Protein AF-A0A849ZWR9-F1 (afdb_monomer)

Sequence (114 aa):
MTVFVQFIVANAPYLYGLIGLLALVLLRSALRTRRERRAAIFPLEKEVALGRVYRLLGQALLLGLIMAGIWALGEFVLPSLQQFQPEATPKPGTLVLIDTPSPTPPPPTATATA

Secondary structure (DSSP, 8-state):
-HHHHHHHHHTHHHHHHHHHHHHHHHHHHHHHHHHHHHH--SHHHHHHHHHHHHHHHHHHHHHHHHHHHHHHIIIIIHHHHHTTS----PPPP----------PPPPPP-----

pLDDT: mean 78.45, std 11.88, range [47.59, 93.56]

Mean predicted aligned error: 14.73 Å

Structure (mmCIF, N/CA/C/O backbone):
data_AF-A0A849ZWR9-F1
#
_entry.id   AF-A0A849ZWR9-F1
#
loop_
_atom_site.group_PDB
_atom_site.id
_atom_site.type_symbol
_atom_site.label_atom_id
_atom_site.label_alt_id
_atom_site.label_comp_id
_atom_site.label_asym_id
_atom_site.label_entity_id
_atom_site.label_seq_id
_atom_site.pdbx_PDB_ins_code
_atom_site.Cartn_x
_atom_site.Cartn_y
_atom_site.Cartn_z
_atom_site.occupancy
_atom_site.B_iso_or_equiv
_atom_site.auth_seq_id
_atom_site.auth_comp_id
_atom_site.auth_asym_id
_atom_site.auth_atom_id
_atom_site.pdbx_PDB_model_num
ATOM 1 N N . MET A 1 1 ? 18.726 -7.826 -15.507 1.00 59.25 1 MET A N 1
ATOM 2 C CA . MET A 1 1 ? 18.048 -6.885 -14.583 1.00 59.25 1 MET A CA 1
ATOM 3 C C . MET A 1 1 ? 16.915 -6.107 -15.249 1.00 59.25 1 MET A C 1
ATOM 5 O O . MET A 1 1 ? 15.912 -5.861 -14.599 1.00 59.25 1 MET A O 1
ATOM 9 N N . THR A 1 2 ? 17.007 -5.792 -16.543 1.00 71.12 2 THR A N 1
ATOM 10 C CA . THR A 1 2 ? 15.955 -5.092 -17.309 1.00 71.12 2 THR A CA 1
ATOM 11 C C . THR A 1 2 ? 14.665 -5.899 -17.495 1.00 71.12 2 THR A C 1
ATOM 13 O O . THR A 1 2 ? 13.577 -5.347 -17.373 1.00 71.12 2 THR A O 1
ATOM 16 N N . VAL A 1 3 ? 14.777 -7.217 -17.699 1.00 77.62 3 VAL A N 1
ATOM 17 C CA . VAL A 1 3 ? 13.630 -8.126 -17.905 1.00 77.62 3 VAL A CA 1
ATOM 18 C C . VAL A 1 3 ? 12.669 -8.136 -16.708 1.00 77.62 3 VAL A C 1
ATOM 20 O O . VAL A 1 3 ? 11.457 -8.112 -16.893 1.00 77.62 3 VAL A O 1
ATOM 23 N N . PHE A 1 4 ? 13.193 -8.104 -15.476 1.00 77.25 4 PHE A N 1
ATOM 24 C CA . PHE A 1 4 ? 12.364 -8.051 -14.265 1.00 77.25 4 PHE A CA 1
ATOM 25 C C . PHE A 1 4 ? 11.567 -6.744 -14.169 1.00 77.25 4 PHE A C 1
ATOM 27 O O . PHE A 1 4 ? 10.383 -6.775 -13.848 1.00 77.25 4 PHE A O 1
ATOM 34 N N . VAL A 1 5 ? 12.189 -5.605 -14.491 1.00 77.88 5 VAL A N 1
ATOM 35 C CA . VAL A 1 5 ? 11.512 -4.297 -14.480 1.00 77.88 5 VAL A CA 1
ATOM 36 C C . VAL A 1 5 ? 10.423 -4.249 -15.552 1.00 77.88 5 VAL A C 1
ATOM 38 O O . VAL A 1 5 ? 9.299 -3.854 -15.261 1.00 77.88 5 VAL A O 1
ATOM 41 N N . GLN A 1 6 ? 10.715 -4.730 -16.763 1.00 77.94 6 GLN A N 1
ATOM 42 C CA . GLN A 1 6 ? 9.729 -4.805 -17.846 1.00 77.94 6 GLN A CA 1
ATOM 43 C C . GLN A 1 6 ? 8.546 -5.714 -17.490 1.00 77.94 6 GLN A C 1
ATOM 45 O O . GLN A 1 6 ? 7.403 -5.357 -17.764 1.00 77.94 6 GLN A O 1
ATOM 50 N N . PHE A 1 7 ? 8.792 -6.845 -16.822 1.00 82.69 7 PHE A N 1
ATOM 51 C CA . PHE A 1 7 ? 7.729 -7.733 -16.350 1.00 82.69 7 PHE A CA 1
ATOM 52 C C . PHE A 1 7 ? 6.834 -7.064 -15.297 1.00 82.69 7 PHE A C 1
ATOM 54 O O . PHE A 1 7 ? 5.611 -7.188 -15.362 1.00 82.69 7 PHE A O 1
ATOM 61 N N . ILE A 1 8 ? 7.423 -6.333 -14.344 1.00 80.50 8 ILE A N 1
ATOM 62 C CA . ILE A 1 8 ? 6.667 -5.599 -13.319 1.00 80.50 8 ILE A CA 1
ATOM 63 C C . ILE A 1 8 ? 5.794 -4.520 -13.965 1.00 80.50 8 ILE A C 1
ATOM 65 O O . ILE A 1 8 ? 4.614 -4.428 -13.637 1.00 80.50 8 ILE A O 1
ATOM 69 N N . VAL A 1 9 ? 6.337 -3.747 -14.912 1.00 78.94 9 VAL A N 1
ATOM 70 C CA . VAL A 1 9 ? 5.573 -2.709 -15.622 1.00 78.94 9 VAL A CA 1
ATOM 71 C C . VAL A 1 9 ? 4.452 -3.321 -16.465 1.00 78.94 9 VAL A C 1
ATOM 73 O O . VAL A 1 9 ? 3.323 -2.843 -16.409 1.00 78.94 9 VAL A O 1
ATOM 76 N N . ALA A 1 10 ? 4.715 -4.408 -17.196 1.00 84.12 10 ALA A N 1
ATOM 77 C CA . ALA A 1 10 ? 3.698 -5.076 -18.011 1.00 84.12 10 ALA A CA 1
ATOM 78 C C . ALA A 1 10 ? 2.512 -5.591 -17.173 1.00 84.12 10 ALA A C 1
ATOM 80 O O . ALA A 1 10 ? 1.372 -5.585 -17.632 1.00 84.12 10 ALA A O 1
ATOM 81 N N 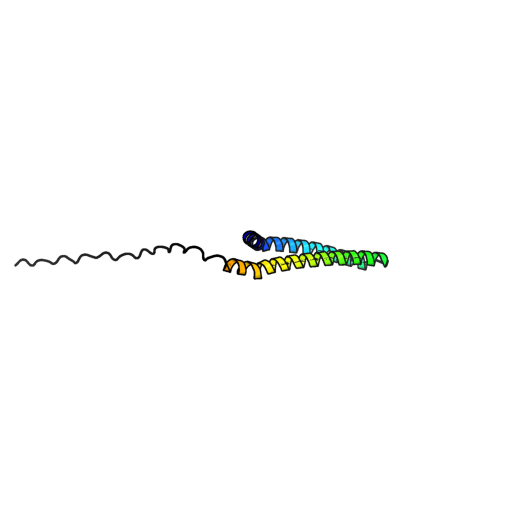. ASN A 1 11 ? 2.771 -5.995 -15.926 1.00 89.31 11 ASN A N 1
ATOM 82 C CA . ASN A 1 11 ? 1.754 -6.474 -14.990 1.00 89.31 11 ASN A CA 1
ATOM 83 C C . ASN A 1 11 ? 1.257 -5.397 -14.009 1.00 89.31 11 ASN A C 1
ATOM 85 O O . ASN A 1 11 ? 0.419 -5.696 -13.154 1.00 89.31 11 ASN A O 1
ATOM 89 N N . ALA A 1 12 ? 1.717 -4.147 -14.130 1.00 83.81 12 ALA A N 1
ATOM 90 C CA . ALA A 1 12 ? 1.308 -3.033 -13.279 1.00 83.81 12 ALA A CA 1
ATOM 91 C C . ALA A 1 12 ? -0.218 -2.901 -13.090 1.00 83.81 12 ALA A C 1
ATOM 93 O O . ALA A 1 12 ? -0.632 -2.733 -11.941 1.00 83.81 12 ALA A O 1
ATOM 94 N N . PRO A 1 13 ? -1.087 -3.040 -14.119 1.00 86.25 13 PRO A N 1
ATOM 95 C CA . PRO A 1 13 ? -2.534 -2.947 -13.907 1.00 86.25 13 PRO A CA 1
ATOM 96 C C . PRO A 1 13 ? -3.075 -4.018 -12.946 1.00 86.25 13 PRO A C 1
ATOM 98 O O . PRO A 1 13 ? -3.937 -3.716 -12.121 1.00 86.25 13 PRO A O 1
ATOM 101 N N . TYR A 1 14 ? -2.538 -5.242 -12.980 1.00 90.19 14 TYR A N 1
ATOM 102 C CA . TYR A 1 14 ? -2.915 -6.295 -12.031 1.00 90.19 14 TYR A CA 1
ATOM 103 C C . TYR A 1 14 ? -2.421 -5.986 -10.615 1.00 90.19 14 TYR A C 1
ATOM 105 O O . TYR A 1 14 ? -3.172 -6.170 -9.654 1.00 90.19 14 TYR A O 1
ATOM 113 N N . LEU A 1 15 ? -1.192 -5.468 -10.475 1.00 88.25 15 LEU A N 1
ATOM 114 C CA . LEU A 1 15 ? -0.672 -5.028 -9.177 1.00 88.25 15 LEU A CA 1
ATOM 115 C C . LEU A 1 15 ? -1.524 -3.897 -8.591 1.00 88.25 15 LEU A C 1
ATOM 117 O O . LEU A 1 15 ? -1.862 -3.939 -7.410 1.00 88.25 15 LEU A O 1
ATOM 121 N N . TYR A 1 16 ? -1.921 -2.920 -9.403 1.00 87.56 16 TYR A N 1
ATOM 122 C CA . TYR A 1 16 ? -2.802 -1.837 -8.974 1.00 87.56 16 TYR A CA 1
ATOM 123 C C . TYR A 1 16 ? -4.191 -2.336 -8.577 1.00 87.56 16 TYR A C 1
ATOM 125 O O . TYR A 1 16 ? -4.723 -1.882 -7.565 1.00 87.56 16 TYR A O 1
ATOM 133 N N . GLY A 1 17 ? -4.747 -3.314 -9.297 1.00 89.19 17 GLY A N 1
ATOM 134 C CA . GLY A 1 17 ? -5.991 -3.978 -8.905 1.00 89.19 17 GLY A CA 1
ATOM 135 C C . GLY A 1 17 ? -5.886 -4.657 -7.535 1.00 89.19 17 GLY A C 1
ATOM 136 O O . GLY A 1 17 ? -6.733 -4.438 -6.666 1.00 89.19 17 GLY A O 1
ATOM 137 N N . LEU A 1 18 ? -4.815 -5.424 -7.305 1.00 91.50 18 LEU A N 1
ATOM 138 C CA . LEU A 1 18 ? -4.554 -6.094 -6.026 1.00 91.50 18 LEU A CA 1
ATOM 139 C C . LEU A 1 18 ? -4.380 -5.085 -4.880 1.00 91.50 18 LEU A C 1
ATOM 141 O O . LEU A 1 18 ? -4.979 -5.242 -3.814 1.00 91.50 18 LEU A O 1
ATOM 145 N N . ILE A 1 19 ? -3.584 -4.035 -5.103 1.00 91.00 19 ILE A N 1
ATOM 146 C CA . ILE A 1 19 ? -3.350 -2.967 -4.127 1.00 91.00 19 ILE A CA 1
ATOM 147 C C . ILE A 1 19 ? -4.653 -2.222 -3.819 1.00 91.00 19 ILE A C 1
ATOM 149 O O . ILE A 1 19 ? -4.955 -1.982 -2.652 1.00 91.00 19 ILE A O 1
ATOM 153 N N . GLY A 1 20 ? -5.461 -1.909 -4.831 1.00 88.81 20 GLY A N 1
ATOM 154 C CA . GLY A 1 20 ? -6.770 -1.287 -4.645 1.00 88.81 20 GLY A CA 1
ATOM 155 C C . GLY A 1 20 ? -7.702 -2.149 -3.791 1.00 88.81 20 GLY A C 1
ATOM 156 O O . GLY A 1 20 ? -8.337 -1.648 -2.863 1.00 88.81 20 GLY A O 1
ATOM 157 N N . LEU A 1 21 ? -7.731 -3.462 -4.032 1.00 92.50 21 LEU A N 1
ATOM 158 C CA . LEU A 1 21 ? -8.538 -4.393 -3.243 1.00 92.50 21 LEU A CA 1
ATOM 159 C C . LEU A 1 21 ? -8.066 -4.470 -1.784 1.00 92.50 21 LEU A C 1
ATOM 161 O O . LEU A 1 21 ? -8.880 -4.392 -0.861 1.00 92.50 21 LEU A O 1
ATOM 165 N N . LEU A 1 22 ? -6.753 -4.545 -1.560 1.00 91.50 22 LEU A N 1
ATOM 166 C CA . LEU A 1 22 ? -6.165 -4.469 -0.221 1.00 91.50 22 LEU A CA 1
ATOM 167 C C . LEU A 1 22 ? -6.528 -3.151 0.471 1.00 91.50 22 LEU A C 1
ATOM 169 O O . LEU A 1 22 ? -6.968 -3.165 1.622 1.00 91.50 22 LEU A O 1
ATOM 173 N N . ALA A 1 23 ? -6.431 -2.022 -0.231 1.00 88.62 23 ALA A N 1
ATOM 174 C CA . ALA A 1 23 ? -6.792 -0.714 0.305 1.00 88.62 23 ALA A CA 1
ATOM 175 C C . ALA A 1 23 ? -8.265 -0.658 0.748 1.00 88.62 23 ALA A C 1
ATOM 177 O O . ALA A 1 23 ? -8.560 -0.104 1.808 1.00 88.62 23 ALA A O 1
ATOM 178 N N . LEU A 1 24 ? -9.187 -1.286 0.008 1.00 91.50 24 LEU A N 1
ATOM 179 C CA . LEU A 1 24 ? -10.598 -1.386 0.403 1.00 91.50 24 LEU A CA 1
ATOM 180 C C . LEU A 1 24 ? -10.791 -2.209 1.683 1.00 91.50 24 LEU A C 1
ATOM 182 O O . LEU A 1 24 ? -11.574 -1.822 2.557 1.00 91.50 24 LEU A O 1
ATOM 186 N N . VAL A 1 25 ? -10.065 -3.320 1.830 1.00 92.12 25 VAL A N 1
ATOM 187 C CA . VAL A 1 25 ? -10.093 -4.136 3.055 1.00 92.12 25 VAL A CA 1
ATOM 188 C C . VAL A 1 25 ? -9.577 -3.329 4.249 1.00 92.12 25 VAL A C 1
ATOM 190 O O . VAL A 1 25 ? -10.222 -3.305 5.305 1.00 92.12 25 VAL A O 1
ATOM 193 N N . LEU A 1 26 ? -8.467 -2.606 4.074 1.00 89.00 26 LEU A N 1
ATOM 194 C CA . LEU A 1 26 ? -7.933 -1.712 5.100 1.00 89.00 26 LEU A CA 1
ATOM 195 C C . LEU A 1 26 ? -8.935 -0.607 5.448 1.00 89.00 26 LEU A C 1
ATOM 197 O O . LEU A 1 26 ? -9.206 -0.385 6.629 1.00 89.00 26 LEU A O 1
ATOM 201 N N . LEU A 1 27 ? -9.556 0.030 4.456 1.00 87.00 27 LEU A N 1
ATOM 202 C CA . LEU A 1 27 ? -10.558 1.070 4.675 1.00 87.00 27 LEU A CA 1
ATOM 203 C C . LEU A 1 27 ? -11.750 0.537 5.478 1.00 87.00 27 LEU A C 1
ATOM 205 O O . LEU A 1 27 ? -12.156 1.148 6.470 1.00 87.00 27 LEU A O 1
ATOM 209 N N . ARG A 1 28 ? -12.271 -0.643 5.121 1.00 90.38 28 ARG A N 1
ATOM 210 C CA . ARG A 1 28 ? -13.344 -1.309 5.874 1.00 90.38 28 ARG A CA 1
ATOM 211 C C . ARG A 1 28 ? -12.935 -1.558 7.328 1.00 90.38 28 ARG A C 1
ATOM 213 O O . ARG A 1 28 ? -13.719 -1.293 8.241 1.00 90.38 28 ARG A O 1
ATOM 220 N N . SER A 1 29 ? -11.715 -2.038 7.560 1.00 87.69 29 SER A N 1
ATOM 221 C CA . SER A 1 29 ? -11.202 -2.295 8.912 1.00 87.69 29 SER A CA 1
ATOM 222 C C . SER A 1 29 ? -11.013 -1.010 9.735 1.00 87.69 29 SER A C 1
ATOM 224 O O . SER A 1 29 ? -11.333 -0.981 10.929 1.00 87.69 29 SER A O 1
ATOM 226 N N . ALA A 1 30 ? -10.596 0.086 9.095 1.00 85.44 30 ALA A N 1
ATOM 227 C CA . ALA A 1 30 ? -10.459 1.391 9.728 1.00 85.44 30 ALA A CA 1
ATOM 228 C C . ALA A 1 30 ? -11.826 1.965 10.127 1.00 85.44 30 ALA A C 1
ATOM 230 O O . ALA A 1 30 ? -11.989 2.465 11.242 1.00 85.44 30 ALA A O 1
ATOM 231 N N . LEU A 1 31 ? -12.838 1.836 9.260 1.00 86.44 31 LEU A N 1
ATOM 232 C CA . LEU A 1 31 ? -14.213 2.242 9.563 1.00 86.44 31 LEU A CA 1
ATOM 233 C C . LEU A 1 31 ? -14.798 1.448 10.735 1.00 86.44 31 LEU A C 1
ATOM 235 O O . LEU A 1 31 ? -15.434 2.035 11.612 1.00 86.44 31 LEU A O 1
ATOM 239 N N . ARG A 1 32 ? -14.552 0.134 10.789 1.00 86.69 32 ARG A N 1
ATOM 240 C CA . ARG A 1 32 ? -14.978 -0.711 11.912 1.00 86.69 32 ARG A CA 1
ATOM 241 C C . ARG A 1 32 ? -14.323 -0.271 13.222 1.00 86.69 32 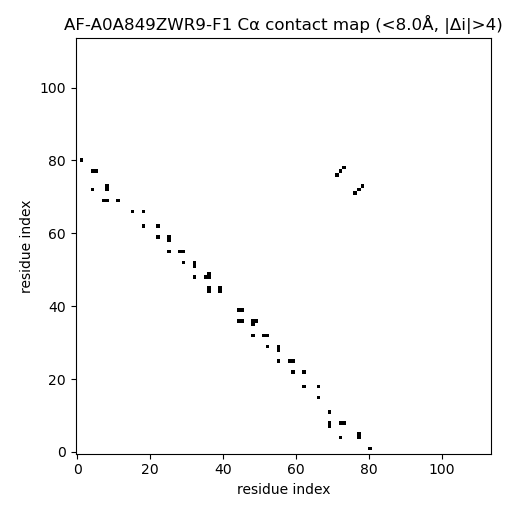ARG A C 1
ATOM 243 O O . ARG A 1 32 ? -15.034 0.010 14.180 1.00 86.69 32 ARG A O 1
ATOM 250 N N . THR A 1 33 ? -13.001 -0.109 13.233 1.00 83.31 33 THR A N 1
ATOM 251 C CA . THR A 1 33 ? -12.258 0.342 14.424 1.00 83.31 33 THR A CA 1
ATOM 252 C C . THR A 1 33 ? -12.715 1.735 14.883 1.00 83.31 33 THR A C 1
ATOM 254 O O . THR A 1 33 ? -12.835 1.997 16.078 1.00 83.31 33 THR A O 1
ATOM 257 N N . ARG A 1 34 ? -13.053 2.638 13.949 1.00 79.81 34 ARG A N 1
ATOM 258 C CA . ARG A 1 34 ? -13.640 3.949 14.278 1.00 79.81 34 ARG A CA 1
ATOM 259 C C . ARG A 1 34 ? -14.994 3.836 14.979 1.00 79.81 34 ARG A C 1
ATOM 261 O O . ARG A 1 34 ? -15.259 4.631 15.879 1.00 79.81 34 ARG A O 1
ATOM 268 N N . ARG A 1 35 ? -15.847 2.888 14.572 1.00 84.19 35 ARG A N 1
ATOM 269 C CA . ARG A 1 35 ? -17.137 2.625 15.234 1.00 84.19 35 ARG A CA 1
ATOM 270 C C . ARG A 1 35 ? -16.929 2.043 16.631 1.00 84.19 35 ARG A C 1
ATOM 272 O O . ARG A 1 35 ? -17.531 2.545 17.571 1.00 84.19 35 ARG A O 1
ATOM 279 N N . GLU A 1 36 ? -16.019 1.080 16.771 1.00 81.44 36 GLU A N 1
ATOM 280 C CA . GLU A 1 36 ? -15.646 0.482 18.064 1.00 81.44 36 GLU A CA 1
ATOM 281 C C . GLU A 1 36 ? -15.137 1.555 19.047 1.00 81.44 36 GLU A C 1
ATOM 283 O O . GLU A 1 36 ? -15.613 1.639 20.175 1.00 81.44 36 GLU A O 1
ATOM 288 N N . ARG A 1 37 ? -14.282 2.484 18.595 1.00 76.62 37 ARG A N 1
ATOM 289 C CA . ARG A 1 37 ? -13.798 3.604 19.425 1.00 76.62 37 ARG A CA 1
ATOM 290 C C . ARG A 1 37 ? -14.910 4.554 19.893 1.00 76.62 37 ARG A C 1
ATOM 292 O O . ARG A 1 37 ? -14.786 5.134 20.967 1.00 76.62 37 ARG A O 1
ATOM 299 N N . ARG A 1 38 ? -15.965 4.759 19.092 1.00 79.56 38 ARG A N 1
ATOM 300 C CA . ARG A 1 38 ? -17.117 5.603 19.472 1.00 79.56 38 ARG A CA 1
ATOM 301 C C . ARG A 1 38 ? -18.032 4.921 20.491 1.00 79.56 38 ARG A C 1
ATOM 303 O O . ARG A 1 38 ? -18.671 5.627 21.258 1.00 79.56 38 ARG A O 1
ATOM 310 N N . ALA A 1 39 ? -18.091 3.591 20.483 1.00 82.19 39 ALA A N 1
ATOM 311 C CA . ALA A 1 39 ? -18.900 2.807 21.414 1.00 82.19 39 ALA A CA 1
ATOM 312 C C . ALA A 1 39 ? -18.196 2.539 22.759 1.00 82.19 39 ALA A C 1
ATOM 314 O O . ALA A 1 39 ? -18.864 2.205 23.731 1.00 82.19 39 ALA A O 1
ATOM 315 N N . ALA A 1 40 ? -16.869 2.692 22.823 1.00 81.06 40 ALA A N 1
ATOM 316 C CA . ALA A 1 40 ? -16.083 2.445 24.029 1.00 81.06 40 ALA A CA 1
ATOM 317 C C . ALA A 1 40 ? -16.389 3.457 25.149 1.00 81.06 40 ALA A C 1
ATOM 319 O O . ALA A 1 40 ? -16.185 4.670 24.993 1.00 81.06 40 ALA A O 1
ATOM 320 N N . ILE A 1 41 ? -16.824 2.940 26.299 1.00 81.62 41 ILE A N 1
ATOM 321 C CA . ILE A 1 41 ? -17.125 3.725 27.506 1.00 81.62 41 ILE A CA 1
ATOM 322 C C . ILE A 1 41 ? -15.858 3.883 28.357 1.00 81.62 41 ILE A C 1
ATOM 324 O O . ILE A 1 41 ? -15.608 4.962 28.897 1.00 81.62 41 ILE A O 1
ATOM 328 N N . PHE A 1 42 ? -15.005 2.855 28.406 1.00 88.06 42 PHE A N 1
ATOM 329 C CA . PHE A 1 42 ? -13.791 2.859 29.218 1.00 88.06 42 PHE A CA 1
ATOM 330 C C . PHE A 1 42 ? -12.576 3.442 28.473 1.00 88.06 42 PHE A C 1
ATOM 332 O O . PHE A 1 42 ? -12.398 3.211 27.273 1.00 88.06 42 PHE A O 1
ATOM 339 N N . PRO A 1 43 ? -11.689 4.177 29.169 1.00 82.44 43 PRO A N 1
ATOM 340 C CA . PRO A 1 43 ? -10.483 4.745 28.565 1.00 82.44 43 PRO A CA 1
ATOM 341 C C . PRO A 1 43 ? -9.490 3.670 28.092 1.00 82.44 43 PRO A C 1
ATOM 343 O O . PRO A 1 43 ? -8.884 3.839 27.036 1.00 82.44 43 PRO A O 1
ATOM 346 N N . LEU A 1 44 ? -9.395 2.534 28.794 1.00 85.31 44 LEU A N 1
ATOM 347 C CA . LEU A 1 44 ? -8.493 1.433 28.430 1.00 85.31 44 LEU A CA 1
ATOM 348 C C . LEU A 1 44 ? -8.838 0.825 27.055 1.00 85.31 44 LEU A C 1
ATOM 350 O O . LEU A 1 44 ? -7.963 0.543 26.239 1.00 85.31 44 LEU A O 1
ATOM 354 N N . GLU A 1 45 ? -10.130 0.694 26.747 1.00 83.50 45 GLU A N 1
ATOM 355 C CA . GLU A 1 45 ? -10.602 0.209 25.443 1.00 83.50 45 GLU A CA 1
ATOM 356 C C . GLU A 1 45 ? -10.264 1.190 24.310 1.00 83.50 45 GLU A C 1
ATOM 358 O O . GLU A 1 45 ? -9.959 0.781 23.184 1.00 83.50 45 GLU A O 1
ATOM 363 N N . LYS A 1 46 ? -10.268 2.499 24.604 1.00 80.19 46 LYS A N 1
ATOM 364 C CA . LYS A 1 46 ? -9.902 3.542 23.635 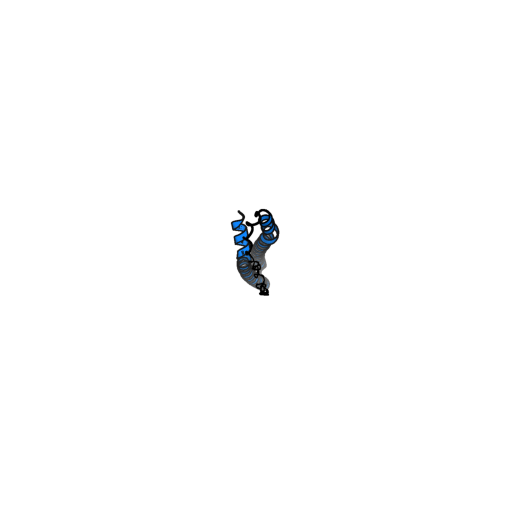1.00 80.19 46 LYS A CA 1
ATOM 365 C C . LYS A 1 46 ? -8.420 3.488 23.269 1.00 80.19 46 LYS A C 1
ATOM 367 O O . LYS A 1 46 ? -8.100 3.731 22.104 1.00 80.19 46 LYS A O 1
ATOM 372 N N . GLU A 1 47 ? -7.537 3.155 24.209 1.00 83.19 47 GLU A N 1
ATOM 373 C CA . GLU A 1 47 ? -6.101 2.989 23.940 1.00 83.19 47 GLU A CA 1
ATOM 374 C C . GLU A 1 47 ? -5.815 1.758 23.075 1.00 83.19 47 GLU A C 1
ATOM 376 O O . GLU A 1 47 ? -5.089 1.851 22.082 1.00 83.19 47 GLU A O 1
ATOM 381 N N . VAL A 1 48 ? -6.465 0.627 23.361 1.00 83.81 48 VAL A N 1
ATOM 382 C CA . VAL A 1 48 ? -6.350 -0.581 22.526 1.00 83.81 48 VAL A CA 1
ATOM 383 C C . VAL A 1 48 ? -6.852 -0.312 21.101 1.00 83.81 48 VAL A C 1
ATOM 385 O O . VAL A 1 48 ? -6.212 -0.705 20.119 1.00 83.81 48 VAL A O 1
ATOM 388 N N . ALA A 1 49 ? -7.966 0.414 20.964 1.00 81.38 49 ALA A N 1
ATOM 389 C CA . ALA A 1 49 ? -8.481 0.827 19.662 1.00 81.38 49 ALA A CA 1
ATOM 390 C C . ALA A 1 49 ? -7.510 1.770 18.926 1.00 81.38 49 ALA A C 1
ATOM 392 O O . ALA A 1 49 ? -7.338 1.633 17.714 1.00 81.38 49 ALA A O 1
ATOM 393 N N . LEU A 1 50 ? -6.840 2.690 19.631 1.00 81.94 50 LEU A N 1
ATOM 394 C CA . LEU A 1 50 ? -5.815 3.567 19.051 1.00 81.94 50 LEU A CA 1
ATOM 395 C C . LEU A 1 50 ? -4.615 2.777 18.521 1.00 81.94 50 LEU A C 1
ATOM 397 O O . LEU A 1 50 ? -4.216 2.995 17.378 1.00 81.94 50 LEU A O 1
ATOM 401 N N . GLY A 1 51 ? -4.092 1.813 19.283 1.00 84.56 51 GLY A N 1
ATOM 402 C CA . GLY A 1 51 ? -3.007 0.941 18.817 1.00 84.56 51 GLY A CA 1
ATOM 403 C C . GLY A 1 51 ? -3.373 0.193 17.529 1.00 84.56 51 GLY A C 1
ATOM 404 O O . GLY A 1 51 ? -2.579 0.106 16.588 1.00 84.56 51 GLY A O 1
ATOM 405 N N . ARG A 1 52 ? -4.625 -0.271 17.430 1.00 85.19 52 ARG A N 1
ATOM 406 C CA . ARG A 1 52 ? -5.148 -0.915 16.217 1.00 85.19 52 ARG A CA 1
ATOM 407 C C . ARG A 1 52 ? -5.240 0.065 15.038 1.00 85.19 52 ARG A C 1
ATOM 409 O O . ARG A 1 52 ? -4.889 -0.314 13.923 1.00 85.19 52 ARG A O 1
ATOM 416 N N . VAL A 1 53 ? -5.631 1.322 15.270 1.00 84.62 53 VAL A N 1
ATOM 417 C CA . VAL A 1 53 ? -5.635 2.377 14.237 1.00 84.62 53 VAL A CA 1
ATOM 418 C C . VAL A 1 53 ? -4.225 2.669 13.723 1.00 84.62 53 VAL A C 1
ATOM 420 O O . VAL A 1 53 ? -4.043 2.722 12.510 1.00 84.62 53 VAL A O 1
ATOM 423 N N . TYR A 1 54 ? -3.227 2.812 14.600 1.00 85.75 54 TYR A N 1
ATOM 424 C CA . TYR A 1 54 ? -1.841 3.056 14.175 1.00 85.75 54 TYR A CA 1
ATOM 425 C C . TYR A 1 54 ? -1.295 1.922 13.311 1.00 85.75 54 TYR A C 1
ATOM 427 O O . TYR A 1 54 ? -0.652 2.171 12.293 1.00 85.75 54 TYR A O 1
ATOM 435 N N . ARG A 1 55 ? -1.609 0.671 13.661 1.00 88.06 55 ARG A N 1
ATOM 436 C CA . ARG A 1 55 ? -1.200 -0.488 12.863 1.00 88.06 55 ARG A CA 1
ATOM 437 C C . ARG A 1 55 ? -1.843 -0.486 11.473 1.00 88.06 55 ARG A C 1
ATOM 439 O O . ARG A 1 55 ? -1.154 -0.734 10.489 1.00 88.06 55 ARG A O 1
ATOM 446 N N . LEU A 1 56 ? -3.136 -0.166 11.384 1.00 88.69 56 LEU A N 1
ATOM 447 C CA . LEU A 1 56 ? -3.836 -0.021 10.102 1.00 88.69 56 LEU A CA 1
ATOM 448 C C . LEU A 1 56 ? -3.270 1.132 9.266 1.00 88.69 56 LEU A C 1
ATOM 450 O O . LEU A 1 56 ? -3.118 0.991 8.055 1.00 88.69 56 LEU A O 1
ATOM 454 N N . LEU A 1 57 ? -2.917 2.248 9.906 1.00 88.25 57 LEU A N 1
ATOM 455 C CA . LEU A 1 57 ? -2.289 3.384 9.238 1.00 88.25 57 LEU A CA 1
ATOM 456 C C . LEU A 1 57 ? -0.908 3.015 8.683 1.00 88.25 57 LEU A C 1
ATOM 458 O O . LEU A 1 57 ? -0.616 3.327 7.534 1.00 88.25 57 LEU A O 1
ATOM 462 N N . GLY A 1 58 ? -0.091 2.298 9.458 1.00 89.62 58 GLY A N 1
ATOM 463 C CA . GLY A 1 58 ? 1.209 1.801 9.003 1.00 89.62 58 GLY A CA 1
ATOM 464 C C . GLY A 1 58 ? 1.087 0.866 7.797 1.00 89.62 58 GLY A C 1
ATOM 465 O O . GLY A 1 58 ? 1.827 1.013 6.828 1.00 89.62 58 GLY A O 1
ATOM 466 N N . GLN A 1 59 ? 0.107 -0.043 7.806 1.00 91.12 59 GLN A N 1
ATOM 467 C CA . GLN A 1 59 ? -0.166 -0.912 6.656 1.00 91.12 59 GLN A CA 1
ATOM 468 C C . GLN A 1 59 ? -0.624 -0.117 5.424 1.00 91.12 59 GLN A C 1
ATOM 470 O O . GLN A 1 59 ? -0.178 -0.406 4.317 1.00 91.12 59 GLN A O 1
ATOM 475 N N . ALA A 1 60 ? -1.475 0.898 5.604 1.00 88.38 60 ALA A N 1
ATOM 476 C CA . ALA A 1 60 ? -1.927 1.754 4.509 1.00 88.38 60 ALA A CA 1
ATOM 477 C C . ALA A 1 60 ? -0.777 2.578 3.909 1.00 88.38 60 ALA A C 1
ATOM 479 O O . ALA A 1 60 ? -0.671 2.679 2.689 1.00 88.38 60 ALA A O 1
ATOM 480 N N . LEU A 1 61 ? 0.109 3.118 4.751 1.00 90.31 61 LEU A N 1
ATOM 481 C CA . LEU A 1 61 ? 1.305 3.840 4.313 1.00 90.31 61 LEU A CA 1
ATOM 482 C C . LEU A 1 61 ? 2.263 2.934 3.540 1.00 90.31 61 LEU A C 1
ATOM 484 O O . LEU A 1 61 ? 2.725 3.324 2.472 1.00 90.31 61 LEU A O 1
ATOM 488 N N . LEU A 1 62 ? 2.523 1.720 4.035 1.00 93.38 62 LEU A N 1
ATOM 489 C CA . LEU A 1 62 ? 3.354 0.740 3.333 1.00 93.38 62 LEU A CA 1
ATOM 490 C C . LEU A 1 62 ? 2.775 0.420 1.950 1.00 93.38 62 LEU A C 1
ATOM 492 O O . LEU A 1 62 ? 3.494 0.411 0.956 1.00 93.38 62 LEU A O 1
ATOM 496 N N . LEU A 1 63 ? 1.464 0.192 1.883 1.00 92.50 63 LEU A N 1
ATOM 497 C CA . LEU A 1 63 ? 0.781 -0.104 0.632 1.00 92.50 63 LEU A CA 1
ATOM 498 C C . LEU A 1 63 ? 0.860 1.076 -0.353 1.00 92.50 63 LEU A C 1
ATOM 500 O O . LEU A 1 63 ? 1.127 0.875 -1.537 1.00 92.50 63 LEU A O 1
ATOM 504 N N . GLY A 1 64 ? 0.704 2.307 0.142 1.00 89.88 64 GLY A N 1
ATOM 505 C CA . GLY A 1 64 ? 0.904 3.527 -0.642 1.00 89.88 64 GLY A CA 1
ATOM 506 C C . GLY A 1 64 ? 2.344 3.691 -1.138 1.00 89.88 64 GLY A C 1
ATOM 507 O O . GLY A 1 64 ? 2.552 4.069 -2.287 1.00 89.88 64 GLY A O 1
ATOM 508 N N . LEU A 1 65 ? 3.339 3.342 -0.318 1.00 93.56 65 LEU A N 1
ATOM 509 C CA . LEU A 1 65 ? 4.751 3.367 -0.706 1.00 93.56 65 LEU A CA 1
ATOM 510 C C . LEU A 1 65 ? 5.035 2.382 -1.848 1.00 93.56 65 LEU A C 1
ATOM 512 O O . LEU A 1 65 ? 5.716 2.731 -2.808 1.00 93.56 65 LEU A O 1
ATOM 516 N N . ILE A 1 66 ? 4.478 1.170 -1.772 1.00 91.44 66 ILE A N 1
ATOM 517 C CA . ILE A 1 66 ? 4.594 0.166 -2.839 1.00 91.44 66 ILE A CA 1
ATOM 518 C C . ILE A 1 66 ? 3.972 0.700 -4.133 1.00 91.44 66 ILE A C 1
ATOM 520 O O . ILE A 1 66 ? 4.592 0.620 -5.192 1.00 91.44 66 ILE A O 1
ATOM 524 N N . MET A 1 67 ? 2.781 1.297 -4.044 1.00 89.12 67 MET A N 1
ATOM 525 C CA . MET A 1 67 ? 2.095 1.918 -5.181 1.00 89.12 67 MET A CA 1
ATOM 526 C C . MET A 1 67 ? 2.962 2.993 -5.853 1.00 89.12 67 MET A C 1
ATOM 528 O O . MET A 1 67 ? 3.148 2.974 -7.071 1.00 89.12 67 MET A O 1
ATOM 532 N N . ALA A 1 68 ? 3.526 3.897 -5.048 1.00 89.12 68 ALA A N 1
ATOM 533 C CA . ALA A 1 68 ? 4.408 4.962 -5.512 1.00 89.12 68 ALA A CA 1
ATOM 534 C C . ALA A 1 68 ? 5.697 4.408 -6.136 1.00 89.12 68 ALA A C 1
ATOM 536 O O . ALA A 1 68 ? 6.144 4.908 -7.164 1.00 89.12 68 ALA A O 1
ATOM 537 N N . GLY A 1 69 ? 6.260 3.340 -5.563 1.00 89.38 69 GLY A N 1
ATOM 538 C CA . GLY A 1 69 ? 7.433 2.658 -6.105 1.00 89.38 69 GLY A CA 1
ATOM 539 C C . GLY A 1 69 ? 7.183 2.060 -7.491 1.00 89.38 69 GLY A C 1
ATOM 540 O O . GLY A 1 69 ? 8.000 2.251 -8.388 1.00 89.38 69 GLY A O 1
ATOM 541 N N . ILE A 1 70 ? 6.041 1.394 -7.698 1.00 87.88 70 ILE A N 1
ATOM 542 C CA . ILE A 1 70 ? 5.660 0.838 -9.011 1.00 87.88 70 ILE A CA 1
ATOM 543 C C . ILE A 1 70 ? 5.516 1.957 -10.047 1.00 87.88 70 ILE A C 1
ATOM 545 O O . ILE A 1 70 ? 6.002 1.824 -11.169 1.00 87.88 70 ILE A O 1
ATOM 549 N N . TRP A 1 71 ? 4.884 3.069 -9.667 1.00 87.81 71 TRP A N 1
ATOM 550 C CA . TRP A 1 71 ? 4.756 4.230 -10.546 1.00 87.81 71 TRP A CA 1
ATOM 551 C C . TRP A 1 71 ? 6.126 4.832 -10.903 1.00 87.81 71 TRP A C 1
ATOM 553 O O . TRP A 1 71 ? 6.418 5.036 -12.078 1.00 87.81 71 TRP A O 1
ATOM 563 N N . ALA A 1 72 ? 7.007 5.019 -9.916 1.00 86.81 72 ALA A N 1
ATOM 564 C CA . ALA A 1 72 ? 8.352 5.549 -10.139 1.00 86.81 72 ALA A CA 1
ATOM 565 C C . ALA A 1 72 ? 9.219 4.629 -11.022 1.00 86.81 72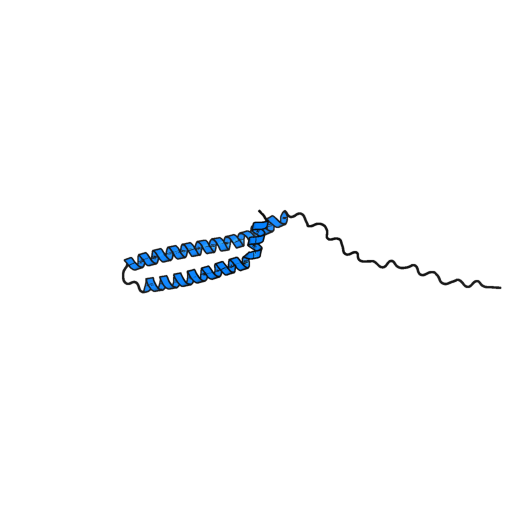 ALA A C 1
ATOM 567 O O . ALA A 1 72 ? 10.009 5.108 -11.834 1.00 86.81 72 ALA A O 1
ATOM 568 N N . LEU A 1 73 ? 9.059 3.306 -10.899 1.00 85.75 73 LEU A N 1
ATOM 569 C CA . LEU A 1 73 ? 9.701 2.327 -11.783 1.00 85.75 73 LEU A CA 1
ATOM 570 C C . LEU A 1 73 ? 9.263 2.509 -13.245 1.00 85.75 73 LEU A C 1
ATOM 572 O O . LEU A 1 73 ? 10.105 2.468 -14.142 1.00 85.75 73 LEU A O 1
ATOM 576 N N . GLY A 1 74 ? 7.969 2.729 -13.486 1.00 81.94 74 GLY A N 1
ATOM 577 C CA . GLY A 1 74 ? 7.445 2.994 -14.826 1.00 81.94 74 GLY A CA 1
ATOM 578 C C . GLY A 1 74 ? 7.945 4.316 -15.406 1.00 81.94 74 GLY A C 1
ATOM 579 O O . GLY A 1 74 ? 8.408 4.340 -16.541 1.00 81.94 74 GLY A O 1
ATOM 580 N N . GLU A 1 75 ? 7.900 5.388 -14.616 1.00 86.06 75 GLU A N 1
ATOM 581 C CA . GLU A 1 75 ? 8.185 6.746 -15.095 1.00 86.06 75 GLU A CA 1
ATOM 582 C C . GLU A 1 75 ? 9.683 7.029 -15.261 1.00 86.06 75 GLU A C 1
ATOM 584 O O . GLU A 1 75 ? 10.095 7.634 -16.243 1.00 86.06 75 GLU A O 1
ATOM 589 N N . PHE A 1 76 ? 10.528 6.587 -14.324 1.00 84.44 76 PHE A N 1
ATOM 590 C CA . PHE A 1 76 ? 11.948 6.958 -14.326 1.00 84.44 76 PHE A CA 1
ATOM 591 C C . PHE A 1 76 ? 12.857 5.839 -14.837 1.00 84.44 76 PHE A C 1
ATOM 593 O O . PHE A 1 76 ? 13.830 6.092 -15.552 1.00 84.44 76 PHE A O 1
ATOM 600 N N . VAL A 1 77 ? 12.564 4.586 -14.478 1.00 81.19 77 VAL A N 1
ATOM 601 C CA . VAL A 1 77 ? 13.477 3.467 -14.758 1.00 81.19 77 VAL A CA 1
ATOM 602 C C . VAL A 1 77 ? 13.256 2.927 -16.166 1.00 81.19 77 VAL A C 1
ATOM 604 O O . VAL A 1 77 ? 14.223 2.711 -16.891 1.00 81.19 77 VAL A O 1
ATOM 607 N N . LEU A 1 78 ? 12.006 2.741 -16.590 1.00 78.56 78 LEU A N 1
ATOM 608 C CA . LEU A 1 78 ? 11.701 2.195 -17.912 1.00 78.56 78 LEU A CA 1
ATOM 609 C C . LEU A 1 78 ? 12.267 3.016 -19.091 1.00 78.56 78 LEU A C 1
ATOM 611 O O . LEU A 1 78 ? 12.928 2.402 -19.934 1.00 78.56 78 LEU A O 1
ATOM 615 N N . PRO A 1 79 ? 12.092 4.352 -19.169 1.00 78.38 79 PRO A N 1
A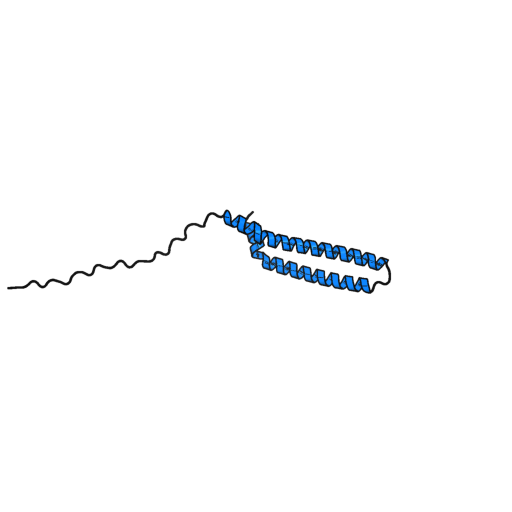TOM 616 C CA . PRO A 1 79 ? 12.651 5.129 -20.278 1.00 78.38 79 PRO A CA 1
ATOM 617 C C . PRO A 1 79 ? 14.181 5.128 -20.267 1.00 78.38 79 PRO A C 1
ATOM 619 O O . PRO A 1 79 ? 14.799 4.984 -21.321 1.00 78.38 79 PRO A O 1
ATOM 622 N N . SER A 1 80 ? 14.799 5.168 -19.082 1.00 77.94 80 SER A N 1
ATOM 623 C CA . SER A 1 80 ? 16.255 5.043 -18.941 1.00 77.94 80 SER A CA 1
ATOM 624 C C . SER A 1 80 ? 16.767 3.718 -19.514 1.00 77.94 80 SER A C 1
ATOM 626 O O . SER A 1 80 ? 17.823 3.678 -20.129 1.00 77.94 80 SER A O 1
ATOM 628 N N . LEU A 1 81 ? 16.016 2.620 -19.367 1.00 72.50 81 LEU A N 1
ATOM 629 C CA . LEU A 1 81 ? 16.396 1.315 -19.918 1.00 72.50 81 LEU A CA 1
ATOM 630 C C . LEU A 1 81 ? 16.195 1.204 -21.437 1.00 72.50 81 LEU A C 1
ATOM 632 O O . LEU A 1 81 ? 16.920 0.447 -22.082 1.00 72.50 81 LEU A O 1
ATOM 636 N N . GLN A 1 82 ? 15.231 1.930 -22.008 1.00 68.88 82 GLN A N 1
ATOM 637 C CA . GLN A 1 82 ? 14.987 1.955 -23.456 1.00 68.88 82 GLN A CA 1
ATOM 638 C C . GLN A 1 82 ? 16.075 2.726 -24.211 1.00 68.88 82 GLN A C 1
ATOM 640 O O . GLN A 1 82 ? 16.421 2.343 -25.323 1.00 68.88 82 GLN A O 1
ATOM 645 N N . GLN A 1 83 ? 16.680 3.742 -23.589 1.00 65.56 83 GLN A N 1
ATOM 646 C CA . GLN A 1 83 ? 17.792 4.506 -24.171 1.00 65.56 83 GLN A CA 1
ATOM 647 C C . GLN A 1 83 ? 19.056 3.666 -24.418 1.00 65.56 83 GLN A C 1
ATOM 649 O O . GLN A 1 83 ? 19.861 4.011 -25.278 1.00 65.56 83 GLN A O 1
ATOM 654 N N . PHE A 1 84 ? 19.233 2.562 -23.686 1.00 61.00 84 PHE A N 1
ATOM 655 C CA . PHE A 1 84 ? 20.373 1.653 -23.850 1.00 61.00 84 PHE A CA 1
ATOM 656 C C . PHE A 1 84 ? 20.068 0.441 -24.738 1.00 61.00 84 PHE A C 1
ATOM 658 O O . PHE A 1 84 ? 20.950 -0.400 -24.923 1.00 61.00 84 PHE A O 1
ATOM 665 N N . GLN A 1 85 ? 18.848 0.306 -25.276 1.00 59.47 85 GLN A N 1
ATOM 666 C CA . GLN A 1 85 ? 18.605 -0.687 -26.318 1.00 59.47 85 GLN A CA 1
ATOM 667 C C . GLN A 1 85 ? 19.146 -0.139 -27.642 1.00 59.47 85 GLN A C 1
ATOM 669 O O . GLN A 1 85 ? 18.640 0.881 -28.109 1.00 59.47 85 GLN A O 1
ATOM 674 N N . PRO A 1 86 ? 20.162 -0.780 -28.256 1.00 56.69 86 PRO A N 1
ATOM 675 C CA . PRO A 1 86 ? 20.563 -0.409 -29.600 1.00 56.69 86 PRO A CA 1
ATOM 676 C C . PRO A 1 86 ? 19.349 -0.586 -30.511 1.00 56.69 86 PRO A C 1
ATOM 678 O O . PRO A 1 86 ? 18.654 -1.603 -30.432 1.00 56.69 86 PRO A O 1
ATOM 681 N N . GLU A 1 87 ? 19.085 0.444 -31.312 1.00 56.44 87 GLU A N 1
ATOM 682 C CA . GLU A 1 87 ? 18.037 0.492 -32.325 1.00 56.44 87 GLU A CA 1
ATOM 683 C C . GLU A 1 87 ? 17.948 -0.869 -33.024 1.00 56.44 87 GLU A C 1
ATOM 685 O O . GLU A 1 87 ? 18.940 -1.381 -33.552 1.00 56.44 87 GLU A O 1
ATOM 690 N N . ALA A 1 88 ? 16.784 -1.512 -32.931 1.00 56.41 88 ALA A N 1
ATOM 691 C CA . ALA A 1 88 ? 16.577 -2.810 -33.543 1.00 56.41 88 ALA A CA 1
ATOM 692 C C . ALA A 1 88 ? 16.955 -2.731 -35.030 1.00 56.41 88 ALA A C 1
ATOM 694 O O . ALA A 1 88 ? 16.505 -1.829 -35.733 1.00 56.41 88 ALA A O 1
ATOM 695 N N . THR A 1 89 ? 17.789 -3.685 -35.458 1.00 59.28 89 THR A N 1
ATOM 696 C CA . THR A 1 89 ? 18.116 -4.066 -36.842 1.00 59.28 89 THR A CA 1
ATOM 697 C C . THR A 1 89 ? 17.153 -3.469 -37.873 1.00 59.28 89 THR A C 1
ATOM 699 O O . THR A 1 89 ? 15.945 -3.699 -37.744 1.00 59.28 89 THR A O 1
ATOM 702 N N . PRO A 1 90 ? 17.645 -2.762 -38.912 1.00 58.94 90 PRO A N 1
ATOM 703 C CA . PRO A 1 90 ? 16.781 -2.173 -39.924 1.00 58.94 90 PRO A CA 1
ATOM 704 C C . PRO A 1 90 ? 15.851 -3.250 -40.480 1.00 58.94 90 PRO A C 1
ATOM 706 O O . PRO A 1 90 ? 16.286 -4.268 -41.020 1.00 58.94 90 PRO A O 1
ATOM 709 N N . LYS A 1 91 ? 14.549 -3.030 -40.296 1.00 59.19 91 LYS A N 1
ATOM 710 C CA . LYS A 1 91 ? 13.484 -3.822 -40.905 1.00 59.19 91 LYS A CA 1
ATOM 711 C C . LYS A 1 91 ? 13.782 -3.878 -42.411 1.00 59.19 91 LYS A C 1
ATOM 713 O O . LYS A 1 91 ? 13.929 -2.802 -42.994 1.00 59.19 91 LYS A O 1
ATOM 718 N N . PRO A 1 92 ? 13.912 -5.058 -43.052 1.00 53.91 92 PRO A N 1
ATOM 719 C CA . PRO A 1 92 ? 14.120 -5.102 -44.492 1.00 53.91 92 PRO A CA 1
ATOM 720 C C . PRO A 1 92 ? 12.960 -4.351 -45.141 1.00 53.91 92 PRO A C 1
ATOM 722 O O . PRO A 1 92 ? 11.791 -4.679 -44.918 1.00 53.91 92 PRO A O 1
ATOM 725 N N . GLY A 1 93 ? 13.299 -3.268 -45.840 1.00 57.19 93 GLY A N 1
ATOM 726 C CA . GLY A 1 93 ? 12.331 -2.429 -46.522 1.00 57.19 93 GLY A CA 1
ATOM 727 C C . GLY A 1 93 ? 11.508 -3.296 -47.460 1.00 57.19 93 GLY A C 1
ATOM 728 O O . GLY A 1 93 ? 12.052 -4.131 -48.183 1.00 57.19 93 GLY A O 1
ATOM 729 N N . THR A 1 94 ? 10.191 -3.127 -47.421 1.00 56.66 94 THR A N 1
ATOM 730 C CA . THR A 1 94 ? 9.296 -3.703 -48.416 1.00 56.66 94 THR A CA 1
ATOM 731 C C . THR A 1 94 ? 9.817 -3.273 -49.785 1.00 56.66 94 THR A C 1
ATOM 733 O O . THR A 1 94 ? 9.836 -2.079 -50.082 1.00 56.66 94 THR A O 1
ATOM 736 N N . LEU A 1 95 ? 10.307 -4.222 -50.584 1.00 55.94 95 LEU A N 1
ATOM 737 C CA . LEU A 1 95 ? 10.712 -3.965 -51.961 1.00 55.94 95 LEU A CA 1
ATOM 738 C C . LEU A 1 95 ? 9.459 -3.521 -52.715 1.00 55.94 95 LEU A C 1
ATOM 740 O O . LEU A 1 95 ? 8.621 -4.340 -53.085 1.00 55.94 95 LEU A O 1
ATOM 744 N N . VAL A 1 96 ? 9.299 -2.212 -52.891 1.00 62.72 96 VAL A N 1
ATOM 745 C CA . VAL A 1 96 ? 8.346 -1.673 -53.853 1.00 62.72 96 VAL A CA 1
ATOM 746 C C . VA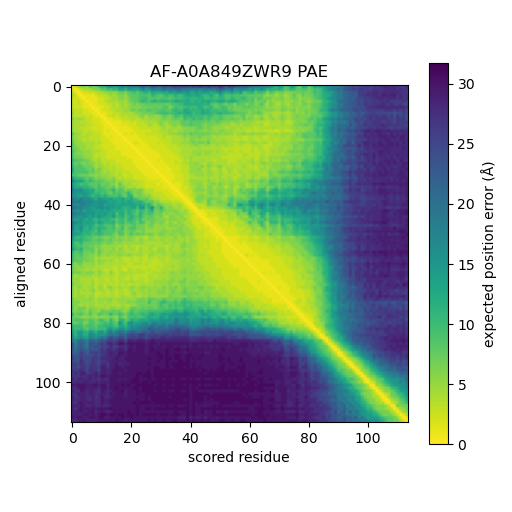L A 1 96 ? 8.901 -2.064 -55.217 1.00 62.72 96 VAL A C 1
ATOM 748 O O . VAL A 1 96 ? 9.922 -1.524 -55.643 1.00 62.72 96 VAL A O 1
ATOM 751 N N . LEU A 1 97 ? 8.281 -3.056 -55.862 1.00 57.75 97 LEU A N 1
ATOM 752 C CA . LEU A 1 97 ? 8.522 -3.337 -57.272 1.00 57.75 97 LEU A CA 1
ATOM 753 C C . LEU A 1 97 ? 8.111 -2.080 -58.039 1.00 57.75 97 LEU A C 1
ATOM 755 O O . LEU A 1 97 ? 6.929 -1.806 -58.219 1.00 57.75 97 LEU A O 1
ATOM 759 N N . ILE A 1 98 ? 9.095 -1.280 -58.431 1.00 63.09 98 ILE A N 1
ATOM 760 C CA . ILE A 1 98 ? 8.894 -0.272 -59.459 1.00 63.09 98 ILE A CA 1
ATOM 761 C C . ILE A 1 98 ? 8.835 -1.063 -60.762 1.00 63.09 98 ILE A C 1
ATOM 763 O O . ILE A 1 98 ? 9.835 -1.663 -61.166 1.00 63.09 98 ILE A O 1
ATOM 767 N N . ASP A 1 99 ? 7.654 -1.113 -61.377 1.00 59.84 99 ASP A N 1
ATOM 768 C CA . ASP A 1 99 ? 7.477 -1.690 -62.704 1.00 59.84 99 ASP A CA 1
ATOM 769 C C . ASP A 1 99 ? 8.472 -1.024 -63.659 1.00 59.84 99 ASP A C 1
ATOM 771 O O . ASP A 1 99 ? 8.435 0.183 -63.906 1.00 59.84 99 ASP A O 1
ATOM 775 N N . THR A 1 100 ? 9.421 -1.814 -64.159 1.00 65.81 100 THR A N 1
ATOM 776 C CA . THR A 1 100 ? 10.362 -1.354 -65.178 1.00 65.81 100 THR A CA 1
ATOM 777 C C . THR A 1 100 ? 9.561 -1.128 -66.462 1.00 65.81 100 THR A C 1
ATOM 779 O O . THR A 1 100 ? 8.923 -2.077 -66.926 1.00 65.81 100 THR A O 1
ATOM 782 N N . PRO A 1 101 ? 9.553 0.079 -67.059 1.00 61.97 101 PRO A N 1
ATOM 783 C CA . PRO A 1 101 ? 8.847 0.291 -68.313 1.00 61.97 101 PRO A CA 1
ATOM 784 C C . PRO A 1 101 ? 9.489 -0.582 -69.397 1.00 61.97 101 PRO A C 1
ATOM 786 O O . PRO A 1 101 ? 10.660 -0.421 -69.742 1.00 61.97 101 PRO A O 1
ATOM 789 N N . SER A 1 102 ? 8.716 -1.543 -69.904 1.00 66.75 102 SER A N 1
ATOM 790 C CA . SER A 1 102 ? 9.107 -2.383 -71.033 1.00 66.75 102 SER A CA 1
ATOM 791 C C . SER A 1 102 ? 9.270 -1.502 -72.282 1.00 66.75 102 SER A C 1
ATOM 793 O O . SER A 1 102 ? 8.368 -0.709 -72.568 1.00 66.75 102 SER A O 1
ATOM 795 N N . PRO A 1 103 ? 10.389 -1.580 -73.028 1.00 61.41 103 PRO A N 1
ATOM 796 C CA . PRO A 1 103 ? 10.545 -0.806 -74.252 1.00 61.41 103 PRO A CA 1
ATOM 797 C C . PRO A 1 103 ? 9.606 -1.352 -75.335 1.00 61.41 103 PRO A C 1
ATOM 799 O O . PRO A 1 103 ? 9.820 -2.435 -75.878 1.00 61.41 103 PRO A O 1
ATOM 802 N N . THR A 1 104 ? 8.565 -0.587 -75.662 1.00 71.75 104 THR A N 1
ATOM 803 C CA . THR A 1 104 ? 7.707 -0.846 -76.823 1.00 71.75 104 THR A CA 1
ATOM 804 C C . THR A 1 104 ? 8.550 -0.749 -78.101 1.00 71.75 104 THR A C 1
ATOM 806 O O . THR A 1 104 ? 9.183 0.289 -78.318 1.00 71.75 104 THR A O 1
ATOM 809 N N . PRO A 1 105 ? 8.591 -1.784 -78.962 1.00 71.31 105 PRO A N 1
ATOM 810 C CA . PRO A 1 105 ? 9.326 -1.703 -80.217 1.00 71.31 105 PRO A CA 1
ATOM 811 C C . PRO A 1 105 ? 8.683 -0.663 -81.153 1.00 71.31 105 PRO 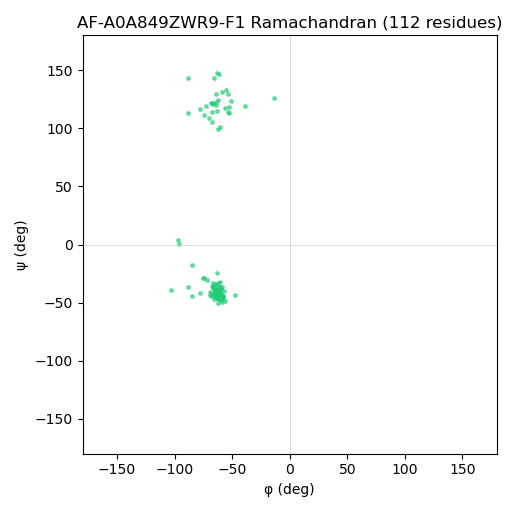A C 1
ATOM 813 O O . PRO A 1 105 ? 7.453 -0.544 -81.181 1.00 71.31 105 PRO A O 1
ATOM 816 N N . PRO A 1 106 ? 9.483 0.100 -81.922 1.00 74.12 106 PRO A N 1
ATOM 817 C CA . PRO A 1 106 ? 8.947 1.052 -82.886 1.00 74.12 106 PRO A CA 1
ATOM 818 C C . PRO A 1 106 ? 8.151 0.3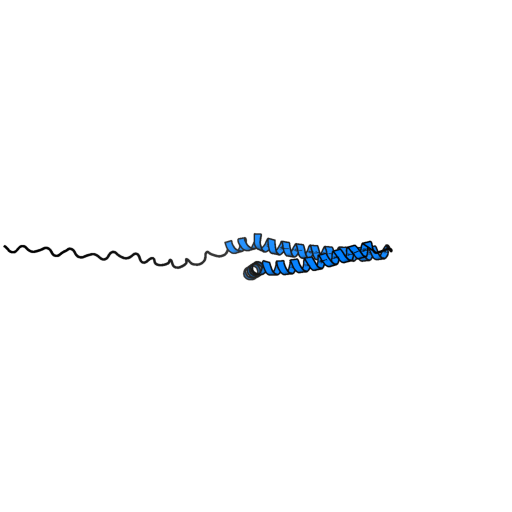25 -83.987 1.00 74.12 106 PRO A C 1
ATOM 820 O O . PRO A 1 106 ? 8.485 -0.810 -84.340 1.00 74.12 106 PRO A O 1
ATOM 823 N N . PRO A 1 107 ? 7.097 0.958 -84.537 1.00 74.56 107 PRO A N 1
ATOM 824 C CA . PRO A 1 107 ? 6.287 0.362 -85.594 1.00 74.56 107 PRO A CA 1
ATOM 825 C C . PRO A 1 107 ? 7.134 0.088 -86.852 1.00 74.56 107 PRO A C 1
ATOM 827 O O . PRO A 1 1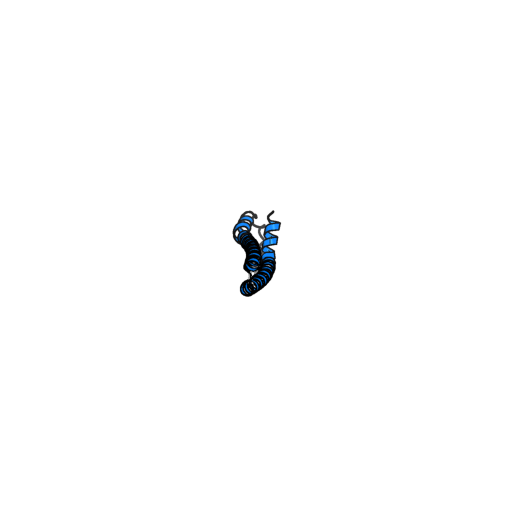07 ? 8.055 0.855 -87.143 1.00 74.56 107 PRO A O 1
ATOM 830 N N . PRO A 1 108 ? 6.843 -0.986 -87.611 1.00 70.44 108 PRO A N 1
ATOM 831 C CA . PRO A 1 108 ? 7.612 -1.330 -88.800 1.00 70.44 108 PRO A CA 1
ATOM 832 C C . PRO A 1 108 ? 7.473 -0.240 -89.870 1.00 70.44 108 PRO A C 1
ATOM 834 O O . PRO A 1 108 ? 6.371 0.078 -90.318 1.00 70.44 108 PRO A O 1
ATOM 837 N N . THR A 1 109 ? 8.605 0.324 -90.290 1.00 74.81 109 THR A N 1
ATOM 838 C CA . THR A 1 109 ? 8.689 1.254 -91.421 1.00 74.81 109 THR A CA 1
ATOM 839 C C . THR A 1 109 ? 8.299 0.524 -92.705 1.00 74.81 109 THR A C 1
ATOM 841 O O . THR A 1 109 ? 8.951 -0.447 -93.087 1.00 74.81 109 THR A O 1
ATOM 844 N N . ALA A 1 110 ? 7.252 0.989 -93.390 1.00 67.19 110 ALA A N 1
ATOM 845 C CA . ALA A 1 110 ? 6.899 0.480 -94.709 1.00 67.19 110 ALA A CA 1
ATOM 846 C C . ALA A 1 110 ? 7.987 0.874 -95.722 1.00 67.19 110 ALA A C 1
ATOM 848 O O . ALA A 1 110 ? 8.198 2.055 -96.001 1.00 67.19 110 ALA A O 1
ATOM 849 N N . THR A 1 111 ? 8.694 -0.117 -96.262 1.00 70.44 111 THR A N 1
ATOM 850 C CA . THR A 1 111 ? 9.585 0.054 -97.412 1.00 70.44 111 THR A CA 1
ATOM 851 C C . THR A 1 111 ? 8.744 0.407 -98.639 1.00 70.44 111 THR A C 1
ATOM 853 O O . THR A 1 111 ? 7.861 -0.357 -99.021 1.00 70.44 111 THR A O 1
ATOM 856 N N . ALA A 1 112 ? 9.000 1.561 -99.259 1.00 59.41 112 ALA A N 1
ATOM 857 C CA . ALA A 1 112 ? 8.387 1.920 -100.533 1.00 59.41 112 ALA A CA 1
ATOM 858 C C . ALA A 1 112 ? 9.018 1.082 -101.656 1.00 59.41 112 ALA A C 1
ATOM 860 O O . ALA A 1 112 ? 10.225 1.144 -101.878 1.00 59.41 112 ALA A O 1
ATOM 861 N N . THR A 1 113 ? 8.205 0.288 -102.349 1.00 52.47 113 THR A N 1
ATOM 862 C CA . THR A 1 113 ? 8.569 -0.331 -103.628 1.00 52.47 113 THR A CA 1
ATOM 863 C C . THR A 1 113 ? 8.191 0.638 -104.746 1.00 52.47 113 THR A C 1
ATOM 865 O O . THR A 1 113 ? 7.005 0.898 -104.943 1.00 52.47 113 THR A O 1
ATOM 868 N N . ALA A 1 114 ? 9.190 1.173 -105.448 1.00 47.59 114 ALA A N 1
ATOM 869 C CA . ALA A 1 114 ? 9.067 1.821 -106.752 1.00 47.59 114 ALA A CA 1
ATOM 870 C C . ALA A 1 114 ? 10.386 1.648 -107.512 1.00 47.59 114 ALA A C 1
ATOM 872 O O . ALA A 1 114 ? 11.445 1.846 -106.873 1.00 47.59 114 ALA A O 1
#

Radius of gyration: 35.68 Å; Cα contacts (8 Å, |Δi|>4): 33; chains: 1; bounding box: 40×15×136 Å

Solvent-accessible surface area (backbone atoms only — not comparable to full-atom values): 7021 Å² total; per-residue (Å²): 119,67,66,62,55,52,52,51,54,75,43,38,70,59,52,51,51,54,51,51,53,52,48,51,53,51,50,53,52,51,55,49,48,54,52,53,46,72,69,47,86,52,70,70,56,39,52,58,42,48,58,52,50,52,53,52,49,52,52,51,51,52,53,49,50,51,55,52,49,55,50,46,43,52,70,58,48,48,58,61,56,55,74,71,52,75,78,75,75,82,72,81,72,82,81,74,81,72,81,74,83,77,84,77,79,80,80,84,80,81,78,84,87,130

Foldseek 3Di:
DLVVLVVLLVCVVVLVVVLVVVVVVLVVVLVVLVVQCVPDPDPVSNVVSVVVNVVSVVVNVVSVVVNVVSVCSVPPVNVVVVVPPDDPDPDPPDPPPPPDDDDDDDDDDDDDDD

Nearest PDB structures (foldseek):
  2v0o-assembly2_C  TM=5.760E-01  e=8.500E+00  Homo sapiens
  6ixe-assembly1_A  TM=4.918E-01  e=8.001E+00  Homo sapiens
  4wpe-assembly1_A-2  TM=3.985E-01  e=8.001E+00  Saccharomyces cerevisiae S288C